Protein AF-A0A5A7RWB6-F1 (afdb_monomer)

Structure (mmCIF, N/CA/C/O backbone):
data_AF-A0A5A7RWB6-F1
#
_entry.id   AF-A0A5A7RWB6-F1
#
loop_
_atom_site.group_PDB
_atom_site.id
_atom_site.type_symbol
_atom_site.label_atom_id
_atom_site.label_alt_id
_atom_site.label_comp_id
_atom_site.label_asym_id
_atom_site.label_entity_id
_atom_site.label_seq_id
_atom_site.pdbx_PDB_ins_code
_atom_site.Cartn_x
_atom_site.Cartn_y
_atom_site.Cartn_z
_atom_site.occupancy
_atom_site.B_iso_or_equiv
_atom_site.auth_seq_id
_atom_site.auth_comp_id
_atom_site.auth_asym_id
_atom_site.auth_atom_id
_atom_site.pdbx_PDB_model_num
ATOM 1 N N . MET A 1 1 ? -22.097 -0.913 9.120 1.00 55.97 1 MET A N 1
ATOM 2 C CA . MET A 1 1 ? -20.842 -0.899 9.902 1.00 55.97 1 MET A CA 1
ATOM 3 C C . MET A 1 1 ? -20.451 0.557 10.115 1.00 55.97 1 MET A C 1
ATOM 5 O O . MET A 1 1 ? -20.213 1.238 9.129 1.00 55.97 1 MET A O 1
ATOM 9 N N . ASN A 1 2 ? -20.493 1.076 11.346 1.00 65.25 2 ASN A N 1
ATOM 10 C CA . ASN A 1 2 ? -20.078 2.458 11.621 1.00 65.25 2 ASN A CA 1
ATOM 11 C C . ASN A 1 2 ? -18.572 2.441 11.923 1.00 65.25 2 ASN A C 1
ATOM 13 O O . ASN A 1 2 ? -18.160 2.060 13.018 1.00 65.25 2 ASN A O 1
ATOM 17 N N . VAL A 1 3 ? -17.752 2.710 10.904 1.00 75.31 3 VAL A N 1
ATOM 18 C CA . VAL A 1 3 ? -16.289 2.636 11.008 1.00 75.31 3 VAL A CA 1
ATOM 19 C C . VAL A 1 3 ? -15.800 3.819 11.838 1.00 75.31 3 VAL A C 1
ATOM 21 O O . VAL A 1 3 ? -15.791 4.954 11.368 1.00 75.31 3 VAL A O 1
ATOM 24 N N . LYS A 1 4 ? -15.367 3.562 13.076 1.00 82.25 4 LYS A N 1
ATOM 25 C CA . LYS A 1 4 ? -14.671 4.571 13.881 1.00 82.25 4 LYS A CA 1
ATOM 26 C C . LYS A 1 4 ? -13.249 4.734 13.352 1.00 82.25 4 LYS A C 1
ATOM 28 O O . LYS A 1 4 ? -12.408 3.860 13.561 1.00 82.25 4 LYS A O 1
ATOM 33 N N . ILE A 1 5 ? -12.990 5.856 12.681 1.00 89.56 5 ILE A N 1
ATOM 34 C CA . ILE A 1 5 ? -11.646 6.224 12.231 1.00 89.56 5 ILE A CA 1
ATOM 35 C C . ILE A 1 5 ? -10.739 6.344 13.459 1.00 89.56 5 ILE A C 1
ATOM 37 O O . ILE A 1 5 ? -10.979 7.146 14.358 1.00 89.56 5 ILE A O 1
ATOM 41 N N . ASN A 1 6 ? -9.708 5.511 13.493 1.00 92.75 6 ASN A N 1
ATOM 42 C CA . ASN A 1 6 ? -8.679 5.488 14.522 1.00 92.75 6 ASN A CA 1
ATOM 43 C C . ASN A 1 6 ? -7.303 5.381 13.851 1.00 92.75 6 ASN A C 1
ATOM 45 O O . ASN A 1 6 ? -7.216 5.203 12.634 1.00 92.75 6 ASN A O 1
ATOM 49 N N . ALA A 1 7 ? -6.227 5.479 14.633 1.00 94.56 7 ALA A N 1
ATOM 50 C CA . ALA A 1 7 ?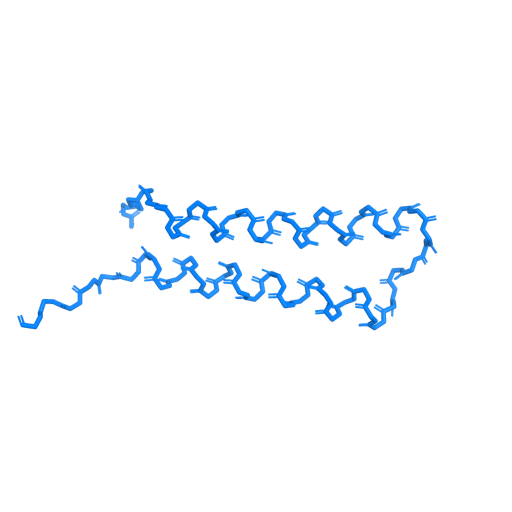 -4.866 5.429 14.100 1.00 94.56 7 ALA A CA 1
ATOM 51 C C . ALA A 1 7 ? -4.597 4.161 13.265 1.00 94.56 7 ALA A C 1
ATOM 53 O O . ALA A 1 7 ? -3.996 4.254 12.199 1.00 94.56 7 ALA A O 1
ATOM 54 N N . GLY A 1 8 ? -5.104 3.000 13.695 1.00 94.88 8 GLY A N 1
ATOM 55 C CA . GLY A 1 8 ? -4.965 1.739 12.964 1.00 94.88 8 GLY A CA 1
ATOM 56 C C . GLY A 1 8 ? -5.643 1.778 11.594 1.00 94.88 8 GLY A C 1
ATOM 57 O O . GLY A 1 8 ? -5.025 1.416 10.594 1.00 94.88 8 GLY A O 1
ATOM 58 N N . VAL A 1 9 ? -6.866 2.313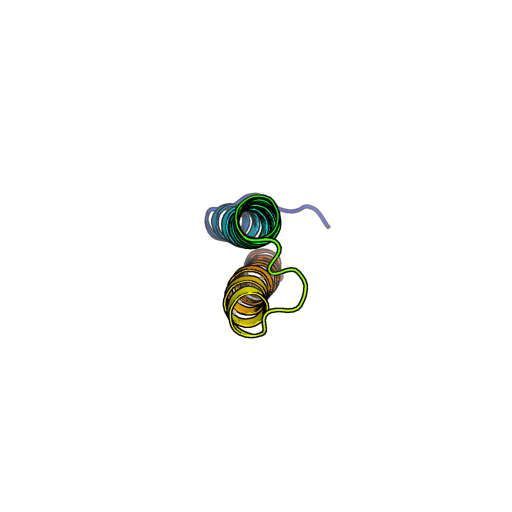 11.514 1.00 96.00 9 VAL A N 1
ATOM 59 C CA . VAL A 1 9 ? -7.578 2.512 10.237 1.00 96.00 9 VAL A CA 1
ATOM 60 C C . VAL A 1 9 ? -6.809 3.459 9.313 1.00 96.00 9 VAL A C 1
ATOM 62 O O . VAL A 1 9 ? -6.649 3.159 8.131 1.00 96.00 9 VAL A O 1
ATOM 65 N N . VAL A 1 10 ? -6.298 4.577 9.838 1.00 97.19 10 VAL A N 1
ATOM 66 C CA . VAL A 1 10 ? -5.542 5.559 9.042 1.00 97.19 10 VAL A CA 1
ATOM 67 C C . VAL A 1 10 ? -4.256 4.946 8.486 1.00 97.19 10 VAL A C 1
ATOM 69 O O . VAL A 1 10 ? -4.022 5.021 7.282 1.00 97.19 10 VAL A O 1
ATOM 72 N N . ILE A 1 11 ? -3.453 4.286 9.327 1.00 97.62 11 ILE A N 1
ATOM 73 C CA . ILE A 1 11 ? -2.207 3.619 8.909 1.00 97.62 11 ILE A CA 1
ATOM 74 C C . ILE A 1 11 ? -2.493 2.553 7.849 1.00 97.62 11 ILE A C 1
ATOM 76 O O . ILE A 1 11 ? -1.772 2.444 6.859 1.00 97.62 11 ILE A O 1
ATOM 80 N N . SER A 1 12 ? -3.578 1.805 8.024 1.00 97.75 12 SER A N 1
ATOM 81 C CA . SER A 1 12 ? -3.992 0.759 7.092 1.00 97.75 12 SER A CA 1
ATOM 82 C C . SER A 1 12 ? -4.320 1.320 5.710 1.00 97.75 12 SER A C 1
ATOM 84 O O . SER A 1 12 ? -3.811 0.826 4.706 1.00 97.75 12 SER A O 1
ATOM 86 N N . ILE A 1 13 ? -5.105 2.399 5.652 1.00 97.62 13 ILE A N 1
ATOM 87 C CA . ILE A 1 13 ? -5.436 3.081 4.394 1.00 97.62 13 ILE A CA 1
ATOM 88 C C . ILE A 1 13 ? -4.172 3.647 3.736 1.00 97.62 13 ILE A C 1
ATOM 90 O O . ILE A 1 13 ? -3.992 3.483 2.529 1.00 97.62 13 ILE A O 1
ATOM 94 N N . LEU A 1 14 ? -3.275 4.258 4.515 1.00 98.19 14 LEU A N 1
ATOM 95 C CA . LEU A 1 14 ? -2.000 4.769 4.006 1.00 98.19 14 LEU A CA 1
ATOM 96 C C . LEU A 1 14 ? -1.118 3.649 3.439 1.00 98.19 14 LEU A C 1
ATOM 98 O O . LEU A 1 14 ? -0.506 3.848 2.394 1.00 98.19 14 LEU A O 1
ATOM 102 N N . SER A 1 15 ? -1.093 2.470 4.065 1.00 98.25 15 SER A N 1
ATOM 103 C CA . SER A 1 15 ? -0.356 1.301 3.565 1.00 98.25 15 SER A CA 1
ATOM 104 C C . SER A 1 15 ? -0.891 0.821 2.213 1.00 98.25 15 SER A C 1
ATOM 106 O O . SER A 1 15 ? -0.113 0.597 1.284 1.00 98.25 15 SER A O 1
ATOM 108 N N . ILE A 1 16 ? -2.219 0.725 2.065 1.00 98.50 16 ILE A N 1
ATOM 109 C CA . ILE A 1 16 ? -2.850 0.365 0.783 1.00 98.50 16 ILE A CA 1
ATOM 110 C C . ILE A 1 16 ? -2.512 1.414 -0.279 1.00 98.50 16 ILE A C 1
ATOM 112 O O . ILE A 1 16 ? -2.062 1.067 -1.371 1.00 98.50 16 ILE A O 1
ATOM 116 N N . ALA A 1 17 ? -2.691 2.697 0.046 1.00 98.44 17 ALA A N 1
ATOM 117 C CA . ALA A 1 17 ? -2.403 3.792 -0.873 1.00 98.44 17 ALA A CA 1
ATOM 118 C C . ALA A 1 17 ? -0.929 3.796 -1.302 1.00 98.44 17 ALA A C 1
ATOM 120 O O . ALA A 1 17 ? -0.645 3.923 -2.490 1.00 98.44 17 ALA A O 1
ATOM 121 N N . ALA A 1 18 ? 0.002 3.586 -0.369 1.00 98.38 18 ALA A N 1
ATOM 122 C CA . ALA A 1 18 ? 1.427 3.489 -0.660 1.00 98.38 18 ALA A CA 1
ATOM 123 C C . ALA A 1 18 ? 1.739 2.332 -1.618 1.00 98.38 18 ALA A C 1
ATOM 125 O O . ALA A 1 18 ? 2.488 2.531 -2.572 1.00 98.38 18 ALA A O 1
ATOM 126 N N . GLY A 1 19 ? 1.127 1.158 -1.422 1.00 98.38 19 GLY A N 1
ATOM 127 C CA . GLY A 1 19 ? 1.273 0.021 -2.336 1.00 98.38 19 GLY A CA 1
ATOM 128 C C . GLY A 1 19 ? 0.804 0.342 -3.757 1.00 98.38 19 GLY A C 1
ATOM 129 O O . GLY A 1 19 ? 1.523 0.081 -4.720 1.00 98.38 19 GLY A O 1
ATOM 130 N N . LEU A 1 20 ? -0.363 0.976 -3.896 1.00 98.38 20 LEU A N 1
ATOM 131 C CA . LEU A 1 20 ? -0.910 1.358 -5.203 1.00 98.38 20 LEU A CA 1
ATOM 132 C C . LEU A 1 20 ? -0.082 2.455 -5.888 1.00 98.38 20 LEU A C 1
ATOM 134 O O . LEU A 1 20 ? 0.206 2.353 -7.081 1.00 98.38 20 LEU A O 1
ATOM 138 N N . ILE A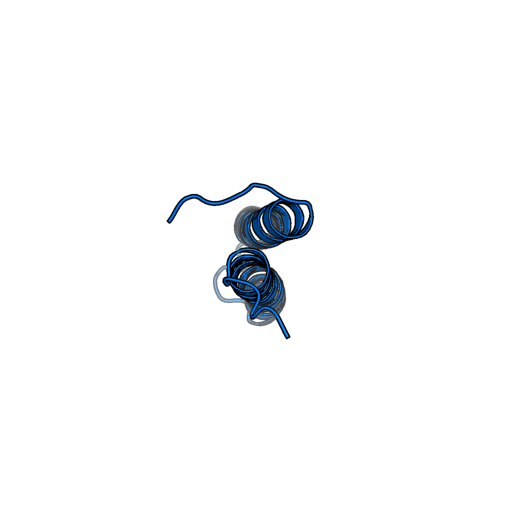 1 21 ? 0.333 3.482 -5.139 1.00 98.56 21 ILE A N 1
ATOM 139 C CA . ILE A 1 21 ? 1.184 4.568 -5.647 1.00 98.56 21 ILE A CA 1
ATOM 140 C C . ILE A 1 21 ? 2.537 4.012 -6.092 1.00 98.56 21 ILE A C 1
ATOM 142 O O . ILE A 1 21 ? 3.002 4.354 -7.179 1.00 98.56 21 ILE A O 1
ATOM 146 N N . PHE A 1 22 ? 3.151 3.138 -5.289 1.00 98.25 22 PHE A N 1
ATOM 147 C CA . PHE A 1 22 ? 4.398 2.469 -5.645 1.00 98.25 22 PHE A CA 1
ATOM 148 C C . PHE A 1 22 ? 4.240 1.669 -6.939 1.00 98.25 22 PHE A C 1
ATOM 150 O O . PHE A 1 22 ? 5.021 1.871 -7.867 1.00 98.25 22 PHE A O 1
ATOM 157 N N . TYR A 1 23 ? 3.209 0.824 -7.031 1.00 98.25 23 TYR A N 1
ATOM 158 C CA . TYR A 1 23 ? 2.966 0.003 -8.212 1.00 98.25 23 TYR A CA 1
ATOM 159 C C . TYR A 1 23 ? 2.833 0.858 -9.473 1.00 98.25 23 TYR A C 1
ATOM 161 O O . TYR A 1 23 ? 3.562 0.659 -10.442 1.00 98.25 23 TYR A O 1
ATOM 169 N N . ILE A 1 24 ? 1.944 1.852 -9.464 1.00 98.31 24 ILE A N 1
ATOM 170 C CA . ILE A 1 24 ? 1.703 2.700 -10.637 1.00 98.31 24 ILE A CA 1
ATOM 171 C C . ILE A 1 24 ? 2.951 3.525 -10.971 1.00 98.31 24 ILE A C 1
ATOM 173 O O . ILE A 1 24 ? 3.370 3.564 -12.128 1.00 98.31 24 ILE A O 1
ATOM 177 N N . GLY A 1 25 ? 3.571 4.157 -9.972 1.00 98.25 25 GLY A N 1
ATOM 178 C CA . GLY A 1 25 ? 4.730 5.026 -10.168 1.00 98.25 25 GLY A CA 1
ATOM 179 C C . GLY A 1 25 ? 5.957 4.279 -10.688 1.00 98.25 25 GLY A C 1
ATOM 180 O O . GLY A 1 25 ? 6.629 4.754 -11.605 1.00 98.25 25 GLY A O 1
ATOM 181 N N . TRP A 1 26 ? 6.234 3.088 -10.153 1.00 98.25 26 TRP A N 1
ATOM 182 C CA . TRP A 1 26 ? 7.356 2.267 -10.603 1.00 98.25 26 TRP A CA 1
ATOM 183 C C . TRP A 1 26 ? 7.155 1.788 -12.039 1.00 98.25 26 TRP A C 1
ATOM 185 O O . TRP A 1 26 ? 8.056 1.895 -12.872 1.00 98.25 26 TRP A O 1
ATOM 195 N N . ASN A 1 27 ? 5.946 1.327 -12.352 1.00 97.38 27 ASN A N 1
A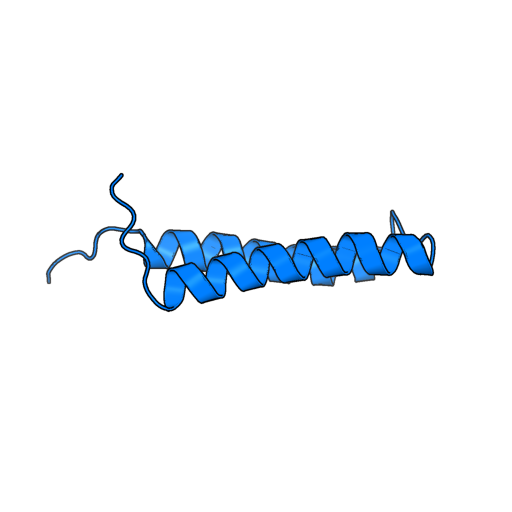TOM 196 C CA . ASN A 1 27 ? 5.608 0.853 -13.685 1.00 97.38 27 ASN A CA 1
ATOM 197 C C . ASN A 1 27 ? 5.600 1.960 -14.734 1.00 97.38 27 ASN A C 1
ATOM 199 O O . ASN A 1 27 ? 6.097 1.747 -15.838 1.00 97.38 27 ASN A O 1
ATOM 203 N N . ALA A 1 28 ? 5.123 3.155 -14.390 1.00 97.94 28 ALA A N 1
ATOM 204 C CA . ALA A 1 28 ? 5.189 4.310 -15.279 1.00 97.94 28 ALA A CA 1
ATOM 205 C C . ALA A 1 28 ? 6.637 4.712 -15.606 1.00 97.94 28 ALA A C 1
ATOM 207 O O . ALA A 1 28 ? 6.920 5.146 -16.719 1.00 97.94 28 ALA A O 1
ATOM 208 N N . LYS A 1 29 ? 7.562 4.552 -14.650 1.00 98.19 29 LYS A N 1
ATOM 209 C CA . LYS A 1 29 ? 8.968 4.941 -14.814 1.00 98.19 29 LYS A CA 1
ATOM 210 C C . LYS A 1 29 ? 9.819 3.883 -15.520 1.00 98.19 29 LYS A C 1
ATOM 212 O O . LYS A 1 29 ? 10.693 4.240 -16.304 1.00 98.19 29 LYS A O 1
ATOM 217 N N . TYR A 1 30 ? 9.597 2.606 -15.219 1.00 97.56 30 TYR A N 1
ATOM 218 C CA . TYR A 1 30 ? 10.478 1.510 -15.641 1.00 97.56 30 TYR A CA 1
ATOM 219 C C . TYR A 1 30 ? 9.801 0.481 -16.558 1.00 97.56 30 TYR A C 1
ATOM 221 O O . TYR A 1 30 ? 10.451 -0.472 -16.975 1.00 97.56 30 TYR A O 1
ATOM 229 N N . SER A 1 31 ? 8.512 0.646 -16.884 1.00 96.75 31 SER A N 1
ATOM 230 C CA . SER A 1 31 ? 7.720 -0.290 -17.703 1.00 96.75 31 SER A CA 1
ATOM 231 C C . SER A 1 31 ? 7.711 -1.740 -17.179 1.00 96.75 31 SER A C 1
ATOM 233 O O . SER A 1 31 ? 7.572 -2.695 -17.943 1.00 96.75 31 SER A O 1
ATOM 235 N N . ALA A 1 32 ? 7.827 -1.913 -15.862 1.00 95.94 32 ALA A N 1
ATOM 236 C CA . ALA A 1 32 ? 8.027 -3.194 -15.184 1.00 95.94 32 ALA A CA 1
ATOM 237 C C . ALA A 1 32 ? 6.713 -3.913 -14.795 1.00 95.94 32 ALA A C 1
ATOM 239 O O . ALA A 1 32 ? 6.621 -4.515 -13.727 1.00 95.94 32 ALA A O 1
ATOM 240 N N . TRP A 1 33 ? 5.677 -3.840 -15.644 1.00 94.50 33 TRP A N 1
ATOM 241 C CA . TRP A 1 33 ? 4.286 -4.194 -15.291 1.00 94.50 33 TRP A CA 1
ATOM 242 C C . TRP A 1 33 ? 4.066 -5.634 -14.834 1.00 94.50 33 TRP A C 1
ATOM 244 O O . TRP A 1 33 ? 3.033 -5.911 -14.235 1.00 94.50 33 TRP A O 1
ATOM 254 N N . THR A 1 34 ? 5.002 -6.533 -15.134 1.00 96.00 34 THR A N 1
ATOM 255 C CA . THR A 1 34 ? 4.964 -7.965 -14.795 1.00 96.00 34 THR A CA 1
ATOM 256 C C . THR A 1 34 ? 6.137 -8.399 -13.921 1.00 96.00 34 THR A C 1
ATOM 258 O O . THR A 1 34 ? 6.369 -9.592 -13.728 1.00 96.00 34 THR A O 1
ATOM 261 N N . ASP A 1 35 ? 6.882 -7.437 -13.378 1.00 97.88 35 ASP A N 1
ATOM 262 C CA . ASP A 1 35 ? 8.041 -7.714 -12.546 1.00 97.88 35 ASP A CA 1
ATOM 263 C C . ASP A 1 35 ? 7.626 -8.270 -11.177 1.00 97.88 35 ASP A C 1
ATOM 265 O O . ASP A 1 35 ? 6.864 -7.664 -10.415 1.00 97.88 35 ASP A O 1
ATOM 269 N N . VAL A 1 36 ? 8.167 -9.444 -10.852 1.00 97.44 36 VAL A N 1
ATOM 270 C CA . VAL A 1 36 ? 7.863 -10.161 -9.610 1.00 97.44 36 VAL A CA 1
ATOM 271 C C . VAL A 1 36 ? 8.305 -9.391 -8.362 1.00 97.44 36 VAL A C 1
ATOM 273 O O . VAL A 1 36 ? 7.647 -9.477 -7.322 1.00 97.44 36 VAL A O 1
ATOM 276 N N . GLY A 1 37 ? 9.381 -8.606 -8.443 1.00 97.44 37 GLY A N 1
ATOM 277 C CA . GLY A 1 37 ? 9.858 -7.770 -7.344 1.00 97.44 37 GLY A CA 1
ATOM 278 C C . GLY A 1 37 ? 8.885 -6.631 -7.047 1.00 97.44 37 GLY A C 1
ATOM 279 O O . GLY A 1 37 ? 8.510 -6.419 -5.890 1.00 97.44 37 GLY A O 1
ATOM 280 N N . VAL A 1 38 ? 8.394 -5.961 -8.091 1.00 97.94 38 VAL A N 1
ATOM 281 C CA . VAL A 1 38 ? 7.377 -4.902 -7.979 1.00 97.94 38 VAL A CA 1
ATOM 282 C C . VAL A 1 38 ? 6.078 -5.453 -7.385 1.00 97.94 38 VAL A C 1
ATOM 284 O O . VAL A 1 38 ? 5.499 -4.843 -6.476 1.00 97.94 38 VAL A O 1
ATOM 287 N N . TYR A 1 39 ? 5.640 -6.631 -7.833 1.00 97.50 39 TYR A N 1
ATOM 288 C CA . TYR A 1 39 ? 4.481 -7.312 -7.254 1.00 97.50 39 TYR A CA 1
ATOM 289 C C . TYR A 1 39 ? 4.688 -7.687 -5.791 1.00 97.50 39 TYR A C 1
ATOM 291 O O . TYR A 1 39 ? 3.781 -7.474 -4.991 1.00 97.50 39 TYR A O 1
ATOM 299 N N . SER A 1 40 ? 5.866 -8.188 -5.418 1.00 97.94 40 SER A N 1
ATOM 300 C CA . SER A 1 40 ? 6.154 -8.612 -4.043 1.00 97.94 40 SER A CA 1
ATOM 301 C C . SER A 1 40 ? 6.021 -7.451 -3.053 1.00 97.94 40 SER A C 1
ATOM 303 O O . SER A 1 40 ? 5.342 -7.579 -2.034 1.00 97.94 40 SER A O 1
ATOM 305 N N . VAL A 1 41 ? 6.594 -6.287 -3.378 1.00 97.81 41 VAL A N 1
ATOM 306 C CA . VAL A 1 41 ? 6.485 -5.079 -2.539 1.00 97.81 41 VAL A CA 1
ATOM 307 C C . VAL A 1 41 ? 5.037 -4.587 -2.466 1.00 97.81 41 VAL A C 1
ATOM 309 O O . VAL A 1 41 ? 4.522 -4.313 -1.380 1.00 97.81 41 VAL A O 1
ATOM 312 N N . THR A 1 42 ? 4.357 -4.524 -3.614 1.00 98.19 42 THR A N 1
ATOM 313 C CA . THR A 1 42 ? 2.959 -4.074 -3.702 1.00 98.19 42 THR A CA 1
ATOM 314 C C . THR A 1 42 ? 2.031 -4.978 -2.890 1.00 98.19 42 THR A C 1
ATOM 316 O O . THR A 1 42 ? 1.227 -4.488 -2.096 1.00 98.19 42 THR A O 1
ATOM 319 N N . ALA A 1 43 ? 2.162 -6.296 -3.051 1.00 98.19 43 ALA A N 1
ATOM 320 C CA . ALA A 1 43 ? 1.332 -7.291 -2.386 1.00 98.19 43 ALA A CA 1
ATOM 321 C C . ALA A 1 43 ? 1.482 -7.223 -0.865 1.00 98.19 43 ALA A C 1
ATOM 323 O O . ALA A 1 43 ? 0.475 -7.257 -0.165 1.00 98.19 43 ALA A O 1
ATOM 324 N N . ILE A 1 44 ? 2.705 -7.059 -0.353 1.00 98.25 44 ILE A N 1
ATOM 325 C CA . ILE A 1 44 ? 2.962 -6.911 1.085 1.00 98.25 44 ILE A CA 1
ATOM 326 C C . ILE A 1 44 ? 2.265 -5.658 1.632 1.00 98.25 44 ILE A C 1
ATOM 328 O O . ILE A 1 44 ? 1.503 -5.756 2.593 1.00 98.25 44 ILE A O 1
ATOM 332 N N . LEU A 1 45 ? 2.460 -4.493 1.005 1.00 98.25 45 LEU A N 1
ATOM 333 C CA . LEU A 1 45 ? 1.863 -3.230 1.465 1.00 98.25 45 LEU A CA 1
ATOM 334 C C . LEU A 1 45 ? 0.331 -3.265 1.458 1.00 98.25 4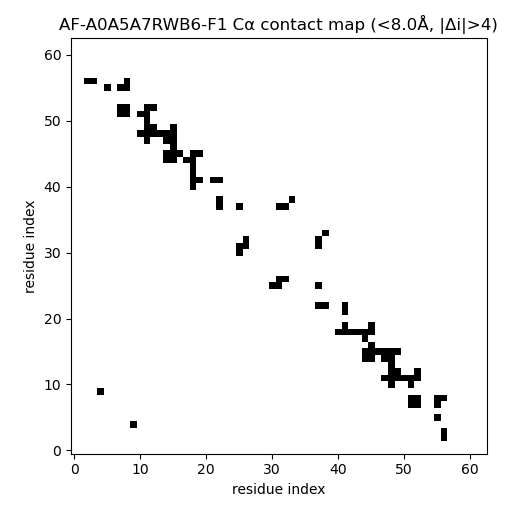5 LEU A C 1
ATOM 336 O O . LEU A 1 45 ? -0.314 -2.817 2.413 1.00 98.25 45 LEU A O 1
ATOM 340 N N . VAL A 1 46 ? -0.253 -3.825 0.398 1.00 98.38 46 VAL A N 1
ATOM 341 C CA . VAL A 1 46 ? -1.704 -3.978 0.277 1.00 98.38 46 VAL A CA 1
ATOM 342 C C . VAL A 1 46 ? -2.230 -5.014 1.273 1.00 98.38 46 VAL A C 1
ATOM 344 O O . VAL A 1 46 ? -3.217 -4.737 1.950 1.00 98.38 46 VAL A O 1
ATOM 347 N N . ALA A 1 47 ? -1.572 -6.166 1.434 1.00 98.25 47 ALA A N 1
ATOM 348 C CA . ALA A 1 47 ? -2.001 -7.210 2.366 1.00 98.25 47 ALA A CA 1
ATOM 349 C C . ALA A 1 47 ? -1.962 -6.734 3.824 1.00 98.25 47 ALA A C 1
ATOM 351 O O . ALA A 1 47 ? -2.940 -6.923 4.549 1.00 98.25 47 ALA A O 1
ATOM 352 N N . PHE A 1 48 ? -0.887 -6.060 4.246 1.00 97.38 48 PHE A N 1
ATOM 353 C CA . PHE A 1 48 ? -0.814 -5.461 5.583 1.00 97.38 48 PHE A CA 1
ATOM 354 C C . PHE A 1 48 ? -1.840 -4.348 5.772 1.00 97.38 48 PHE A C 1
ATOM 356 O O . PHE A 1 48 ? -2.434 -4.245 6.842 1.00 97.38 48 PHE A O 1
ATOM 363 N N . GLY A 1 49 ? -2.095 -3.550 4.737 1.00 97.88 49 GLY A N 1
ATOM 364 C CA . GLY A 1 49 ? -3.125 -2.524 4.783 1.00 97.88 49 GLY A CA 1
ATOM 365 C C . GLY A 1 49 ? -4.532 -3.108 4.939 1.00 97.88 49 GLY A C 1
ATOM 366 O O . GLY A 1 49 ? -5.293 -2.673 5.798 1.00 97.88 49 GLY A O 1
ATOM 367 N N . ILE A 1 50 ? -4.872 -4.149 4.178 1.00 98.00 50 ILE A N 1
ATOM 368 C CA . ILE A 1 50 ? -6.158 -4.849 4.308 1.00 98.00 50 ILE A CA 1
ATOM 369 C C . ILE A 1 50 ? -6.262 -5.521 5.682 1.00 98.00 50 ILE A C 1
ATOM 371 O O . ILE A 1 50 ? -7.251 -5.326 6.388 1.00 98.00 50 ILE A O 1
ATOM 375 N N . GLY A 1 51 ? -5.239 -6.273 6.094 1.00 97.25 51 GLY A N 1
ATOM 376 C CA . GLY A 1 51 ? -5.217 -6.962 7.384 1.00 97.25 51 GLY A CA 1
ATOM 377 C C . GLY A 1 51 ? -5.328 -5.997 8.565 1.00 97.25 51 GLY A C 1
ATOM 378 O O . GLY A 1 51 ? -6.157 -6.197 9.452 1.00 97.25 51 GLY A O 1
ATOM 379 N N . GLY A 1 52 ? -4.561 -4.907 8.547 1.00 96.25 52 GLY A N 1
ATOM 380 C CA . GLY A 1 52 ? -4.622 -3.853 9.557 1.00 96.25 52 GLY A CA 1
ATOM 381 C C . GLY A 1 52 ? -5.989 -3.174 9.613 1.00 96.25 52 GLY A C 1
ATOM 382 O O . GLY A 1 52 ? -6.502 -2.919 10.706 1.00 96.25 52 GLY A O 1
ATOM 383 N N . TYR A 1 53 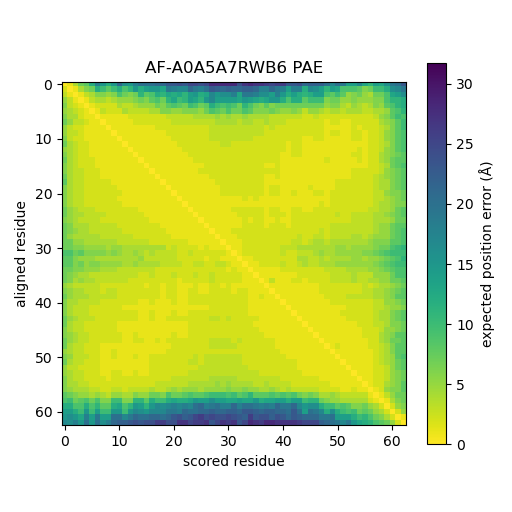? -6.620 -2.938 8.458 1.00 96.25 53 TYR A N 1
ATOM 384 C CA . TYR A 1 53 ? -7.950 -2.339 8.396 1.00 96.25 53 TYR A CA 1
ATOM 385 C C . TYR A 1 53 ? -8.991 -3.261 9.032 1.00 96.25 53 TYR A C 1
ATOM 387 O O . TYR A 1 53 ? -9.779 -2.817 9.869 1.00 96.25 53 TYR A O 1
ATOM 395 N N . LEU A 1 54 ? -8.962 -4.551 8.687 1.00 94.75 54 LEU A N 1
ATOM 396 C CA . LEU A 1 54 ? -9.849 -5.553 9.278 1.00 94.75 54 LEU A CA 1
ATOM 397 C C . LEU A 1 54 ? -9.654 -5.613 10.796 1.00 94.75 54 LEU A C 1
ATOM 399 O O . LEU A 1 54 ? -10.613 -5.431 11.539 1.00 94.75 54 LEU A O 1
ATOM 403 N N . LEU A 1 55 ? -8.416 -5.745 11.274 1.00 93.75 55 LEU A N 1
ATOM 404 C CA . LEU A 1 55 ? -8.114 -5.763 12.711 1.00 93.75 55 LEU A CA 1
ATOM 405 C C . LEU A 1 55 ? -8.574 -4.493 13.438 1.00 93.75 55 LEU A C 1
ATOM 407 O O . LEU A 1 55 ? -9.054 -4.564 14.565 1.00 93.75 55 LEU A O 1
ATOM 411 N N . SER A 1 56 ? -8.467 -3.336 12.788 1.00 92.75 56 SER A N 1
ATOM 412 C CA . SER A 1 56 ? -8.847 -2.046 13.375 1.00 92.75 56 SER A CA 1
ATOM 413 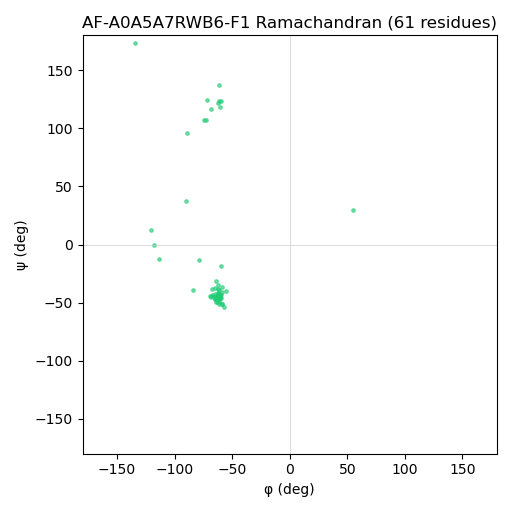C C . SER A 1 56 ? -10.355 -1.782 13.361 1.00 92.75 56 SER A C 1
ATOM 415 O O . SER A 1 56 ? -10.809 -0.832 14.004 1.00 92.75 56 SER A O 1
ATOM 417 N N . THR A 1 57 ? -11.122 -2.578 12.611 1.00 90.31 57 THR A N 1
ATOM 418 C CA . THR A 1 57 ? -12.579 -2.440 12.455 1.00 90.31 57 THR A CA 1
ATOM 419 C C . THR A 1 57 ? -13.368 -3.599 13.053 1.00 90.31 57 THR A C 1
ATOM 421 O O . THR A 1 57 ? -14.581 -3.468 13.231 1.00 90.31 57 THR A O 1
ATOM 424 N N . LEU A 1 58 ? -12.701 -4.700 13.408 1.00 87.56 58 LEU A N 1
ATOM 425 C CA . LEU A 1 58 ? -13.321 -5.803 14.125 1.00 87.56 58 LEU A CA 1
ATOM 426 C C . LEU A 1 58 ? -13.836 -5.331 15.496 1.00 87.56 58 LEU A C 1
ATOM 428 O O . LEU A 1 58 ? -13.145 -4.590 16.203 1.00 87.56 58 LEU A O 1
ATOM 432 N N . PRO A 1 59 ? -15.048 -5.755 15.896 1.00 77.56 59 PRO A N 1
ATOM 433 C CA . PRO A 1 59 ? -15.551 -5.480 17.230 1.00 77.56 59 PRO A CA 1
ATOM 434 C C . PRO A 1 59 ? -14.618 -6.141 18.247 1.00 77.56 59 PRO A C 1
ATOM 436 O O . PRO A 1 59 ? -14.374 -7.347 18.185 1.00 77.56 59 PRO A O 1
ATOM 439 N N . LYS A 1 60 ? -14.077 -5.347 19.176 1.00 74.94 60 LYS A N 1
ATOM 440 C CA . LYS A 1 60 ? -13.357 -5.894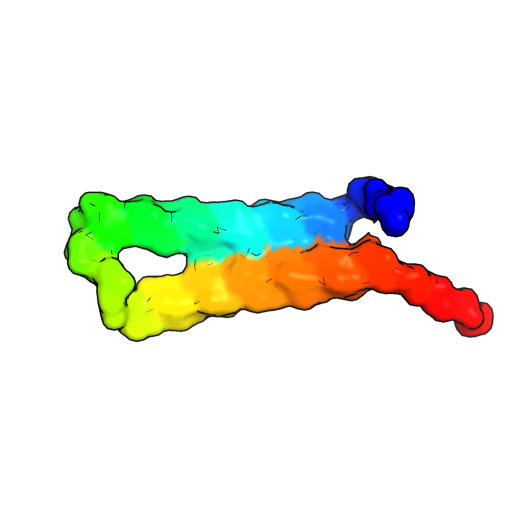 20.327 1.00 74.94 60 LYS A CA 1
ATOM 441 C C . LYS A 1 60 ? -14.329 -6.778 21.103 1.00 74.94 60 LYS A C 1
ATOM 443 O O . LYS A 1 60 ? -15.392 -6.303 21.494 1.00 74.94 60 LYS A O 1
ATOM 448 N N . LYS A 1 61 ? -13.972 -8.049 21.303 1.00 65.94 61 LYS A N 1
ATOM 449 C CA . LYS A 1 61 ? -14.578 -8.843 22.372 1.00 65.94 61 LYS A CA 1
ATOM 450 C C . LYS A 1 61 ? -14.208 -8.150 23.682 1.00 65.94 61 LYS A C 1
ATOM 452 O O . LYS A 1 61 ? -13.029 -7.897 23.912 1.00 65.94 61 LYS A O 1
ATOM 457 N N . GLU A 1 62 ? -15.213 -7.7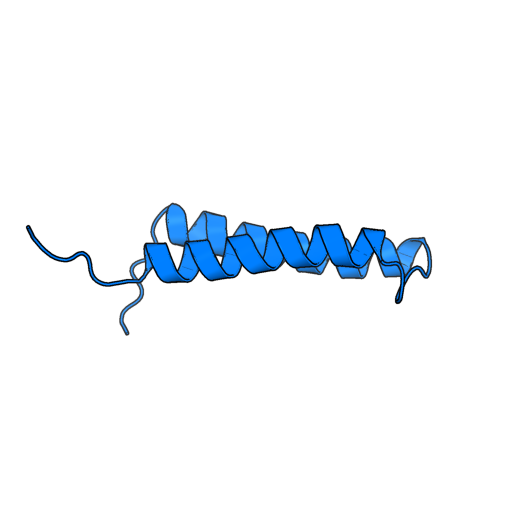51 24.451 1.00 58.97 62 GLU A N 1
ATOM 458 C CA . GLU A 1 62 ? -15.026 -7.434 25.865 1.00 58.97 62 GLU A CA 1
ATOM 459 C C . GLU A 1 62 ? -14.705 -8.765 26.558 1.00 58.97 62 GLU A C 1
ATOM 461 O O . GLU A 1 62 ? -15.501 -9.702 26.464 1.00 58.97 62 GLU A O 1
ATOM 466 N N . ASP A 1 63 ? -13.500 -8.866 27.124 1.00 53.25 63 ASP A N 1
ATOM 467 C CA . ASP A 1 63 ? -13.119 -9.928 28.063 1.00 53.25 63 ASP A CA 1
ATOM 468 C C . ASP A 1 63 ? -13.696 -9.625 29.454 1.00 53.25 63 ASP A C 1
ATOM 470 O O . ASP A 1 63 ? -13.692 -8.430 29.844 1.00 53.25 63 ASP A O 1
#

Radius of gyration: 14.62 Å; Cα contacts (8 Å, |Δi|>4): 55; chains: 1; bounding box: 31×16×46 Å

Secondary structure (DSSP, 8-state):
------HHHHHHHHHHHHHHHHHHHHHHHH--TT-HHHHHHHHHHHHHHHHHHHHHHSPPPP-

Solvent-accessible surface area (backbone atoms only — not comparable to full-atom values): 3536 Å² total; per-residue (Å²): 135,89,80,71,86,43,73,52,38,53,53,11,53,50,31,32,50,48,17,53,51,49,47,54,53,49,26,73,73,65,70,45,82,84,38,66,69,58,47,53,56,27,51,50,29,33,51,51,11,52,52,36,32,50,66,51,66,54,82,78,79,85,129

Foldseek 3Di:
DPQDDDPLLVQLVVLLVVLVCQQVVVCVVPVCNPPPVNVVSSVVSNVSSVVSNCVSRDDDDDD

Sequence (63 aa):
MNVKINAGVVISILSIAAGLIFYIGWNAKYSAWTDVGVYSVTAILVAFGIGGYLLSTLPKKED

Nearest PDB structures (foldseek):
  7a0g-assembly1_EEE  TM=7.539E-01  e=2.153E+00  Serratia marcescens
  6h2f-assembly1_H  TM=7.824E-01  e=9.219E+00  Aeromonas hydrophila subsp. hydrophila AL09-71
  6h2f-assembly1_G  TM=4.658E-01  e=2.880E+00  Aeromonas hydrophila subsp. hydrophila AL09-71
  1cnt-assembly1_4  TM=4.270E-01  e=9.219E+00  Homo sapiens

Mean predicted aligned error: 4.3 Å

pLDDT: mean 92.63, std 11.03, range [53.25, 98.56]